Protein AF-Q31A78-F1 (afdb_monomer_lite)

Foldseek 3Di:
DVVLVVVLVVLLVQQVCVVVPNHPAFEEEEEDDDPVVVVVVCVLCVVLRYHYDPDDDAGCEYEYADPPPDQDWDQDPSRYTYGYPVSVVVSSVSSVD

Sequence (97 aa):
MKVLENIASDLEQRITEASIGNSSRPTILFCGCDPRLKKDLHKRAKRIGFTPSYSIKHPSIKVELQNFGNRKIETDRFKTITMDYENFEFICRYLES

Structure (mmCIF, N/CA/C/O backbone):
data_AF-Q31A78-F1
#
_entry.id   AF-Q31A78-F1
#
loop_
_atom_site.group_PDB
_atom_site.id
_atom_site.type_symbol
_atom_site.label_atom_id
_atom_site.label_alt_id
_atom_site.label_comp_id
_atom_site.label_asym_id
_atom_site.label_entity_id
_atom_site.label_seq_id
_atom_site.pdbx_PDB_ins_code
_atom_site.Cartn_x
_atom_site.Cartn_y
_atom_site.Cartn_z
_atom_site.occupancy
_atom_site.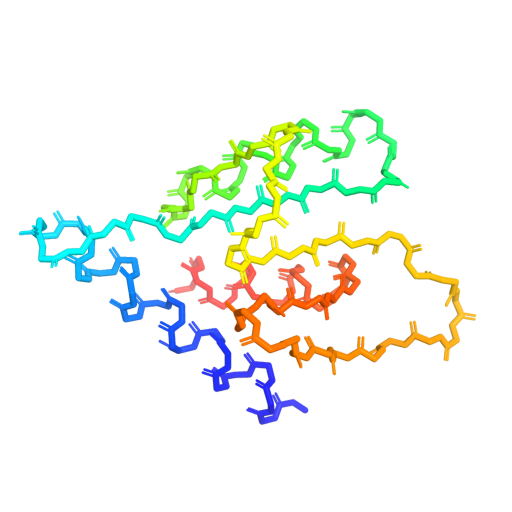B_iso_or_equiv
_atom_site.auth_seq_id
_atom_site.auth_comp_id
_atom_site.auth_asym_id
_atom_site.auth_atom_id
_atom_site.pdbx_PDB_model_num
ATOM 1 N N . MET A 1 1 ? 3.439 -15.131 3.630 1.00 63.19 1 MET A N 1
ATOM 2 C CA . MET A 1 1 ? 2.054 -14.640 3.801 1.00 63.19 1 MET A CA 1
ATOM 3 C C . MET A 1 1 ? 1.896 -13.776 5.049 1.00 63.19 1 MET A C 1
ATOM 5 O O . MET A 1 1 ? 1.569 -12.617 4.859 1.00 63.19 1 MET A O 1
ATOM 9 N N . LYS A 1 2 ? 2.276 -14.225 6.259 1.00 85.75 2 LYS A N 1
ATOM 10 C CA . LYS A 1 2 ? 2.183 -13.417 7.504 1.00 85.75 2 LYS A CA 1
ATOM 11 C C . LYS A 1 2 ? 2.673 -11.960 7.417 1.00 85.75 2 LYS A C 1
ATOM 13 O O . LYS A 1 2 ? 2.062 -11.077 7.994 1.00 85.75 2 LYS A O 1
ATOM 18 N N . VAL A 1 3 ? 3.763 -11.687 6.691 1.00 89.31 3 VAL A N 1
ATOM 19 C CA . VAL A 1 3 ? 4.270 -10.309 6.519 1.00 89.31 3 VAL A CA 1
ATOM 20 C C . VAL A 1 3 ? 3.267 -9.415 5.782 1.00 89.31 3 VAL A C 1
ATOM 22 O O . VAL A 1 3 ? 3.027 -8.298 6.221 1.00 89.31 3 VAL A O 1
ATOM 25 N N . LEU A 1 4 ? 2.661 -9.901 4.695 1.00 91.69 4 LEU A N 1
ATOM 26 C CA . LEU A 1 4 ? 1.676 -9.136 3.924 1.00 91.69 4 LEU A CA 1
ATOM 27 C C . LEU A 1 4 ? 0.381 -8.930 4.701 1.00 91.69 4 LEU A C 1
ATOM 29 O O . LEU A 1 4 ? -0.174 -7.844 4.647 1.00 91.69 4 LEU A O 1
ATOM 33 N N . GLU A 1 5 ? -0.075 -9.942 5.436 1.00 93.94 5 GLU A N 1
ATOM 34 C CA . GLU A 1 5 ? -1.260 -9.837 6.298 1.00 93.94 5 GLU A CA 1
ATOM 35 C C . GLU A 1 5 ? -1.045 -8.802 7.405 1.00 93.94 5 GLU A C 1
ATOM 37 O O . GLU A 1 5 ? -1.894 -7.944 7.615 1.00 93.94 5 GLU A O 1
ATOM 42 N N . ASN A 1 6 ? 0.126 -8.813 8.050 1.00 94.50 6 ASN A N 1
ATOM 43 C CA . ASN A 1 6 ? 0.472 -7.813 9.060 1.00 94.50 6 ASN A CA 1
ATOM 44 C C . ASN A 1 6 ? 0.526 -6.398 8.467 1.00 94.50 6 ASN A C 1
ATOM 46 O O . ASN A 1 6 ? 0.052 -5.455 9.092 1.00 94.50 6 ASN A O 1
ATOM 50 N N . ILE A 1 7 ? 1.091 -6.246 7.263 1.00 94.75 7 ILE A N 1
ATOM 51 C CA . ILE A 1 7 ? 1.104 -4.959 6.556 1.00 94.75 7 ILE A CA 1
ATOM 52 C C . ILE A 1 7 ? -0.325 -4.534 6.204 1.00 94.75 7 ILE A C 1
ATOM 54 O O . ILE A 1 7 ? -0.674 -3.379 6.411 1.00 94.75 7 ILE A O 1
ATOM 58 N N . ALA A 1 8 ? -1.156 -5.445 5.695 1.00 95.12 8 ALA A N 1
ATOM 59 C CA . ALA A 1 8 ? -2.535 -5.144 5.332 1.00 95.12 8 ALA A CA 1
ATOM 60 C C . ALA A 1 8 ? -3.344 -4.688 6.551 1.00 95.12 8 ALA A C 1
ATOM 62 O O . ALA A 1 8 ? -3.981 -3.644 6.486 1.00 95.12 8 ALA A O 1
ATOM 63 N N . SER A 1 9 ? -3.238 -5.402 7.672 1.00 95.88 9 SER A N 1
ATOM 64 C CA . SER A 1 9 ? -3.919 -5.056 8.923 1.00 95.88 9 SER A CA 1
ATOM 65 C C . SER A 1 9 ? -3.446 -3.713 9.503 1.00 95.88 9 SER A C 1
ATOM 67 O O . SER A 1 9 ? -4.268 -2.889 9.896 1.00 95.88 9 SER A O 1
ATOM 69 N N . ASP A 1 10 ? -2.138 -3.419 9.480 1.00 95.25 10 ASP A N 1
ATOM 70 C CA . ASP A 1 10 ? -1.619 -2.098 9.883 1.00 95.25 10 ASP A CA 1
ATOM 71 C C . ASP A 1 10 ? -2.150 -0.974 8.973 1.00 95.25 10 ASP A C 1
ATOM 73 O O . ASP A 1 10 ? -2.526 0.099 9.449 1.00 95.25 10 ASP A O 1
ATOM 77 N N . LEU A 1 11 ? -2.237 -1.210 7.662 1.00 95.62 11 LEU A N 1
ATOM 78 C CA . LEU A 1 11 ? -2.798 -0.242 6.719 1.00 95.62 11 LEU A CA 1
ATOM 79 C C . LEU A 1 11 ? -4.305 -0.049 6.908 1.00 95.62 11 LEU A C 1
ATOM 81 O O . LEU A 1 11 ? -4.771 1.087 6.837 1.00 95.62 11 LEU A O 1
ATOM 85 N N . GLU A 1 12 ? -5.049 -1.120 7.174 1.00 96.38 12 GLU A N 1
ATOM 86 C CA . GLU A 1 12 ? -6.477 -1.084 7.495 1.00 96.38 12 GLU A CA 1
ATOM 87 C C . GLU A 1 12 ? -6.738 -0.210 8.723 1.00 96.38 12 GLU A C 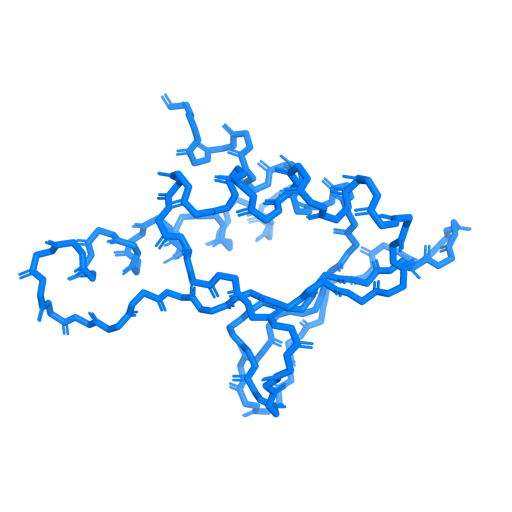1
ATOM 89 O O . GLU A 1 12 ? -7.570 0.703 8.683 1.00 96.38 12 GLU A O 1
ATOM 94 N N . GLN A 1 13 ? -5.963 -0.424 9.790 1.00 95.69 13 GLN A N 1
ATOM 95 C CA . GLN A 1 13 ? -6.048 0.382 11.000 1.00 95.69 13 GLN A CA 1
ATOM 96 C C . GLN A 1 13 ? -5.764 1.859 10.698 1.00 95.69 13 GLN A C 1
ATOM 98 O O . GLN A 1 13 ? -6.555 2.725 11.069 1.00 95.69 13 GLN A O 1
ATOM 103 N N . ARG A 1 14 ? -4.687 2.169 9.964 1.00 95.06 14 ARG A N 1
ATOM 104 C CA . ARG A 1 14 ? -4.342 3.557 9.602 1.00 95.06 14 ARG A CA 1
ATOM 105 C C . ARG A 1 14 ? -5.408 4.226 8.738 1.00 95.06 14 ARG A C 1
ATOM 107 O O . ARG A 1 14 ? -5.672 5.415 8.904 1.00 95.06 14 ARG A O 1
ATOM 114 N N . ILE A 1 15 ? -6.020 3.492 7.809 1.00 95.56 15 ILE A N 1
ATOM 115 C CA . ILE A 1 15 ? -7.130 3.997 6.990 1.00 95.56 15 ILE A CA 1
ATOM 116 C C . ILE A 1 15 ? -8.347 4.283 7.870 1.00 95.56 15 ILE A C 1
ATOM 118 O O . ILE A 1 15 ? -8.971 5.336 7.721 1.00 95.56 15 ILE A O 1
ATOM 122 N N . THR A 1 16 ? -8.653 3.386 8.807 1.00 95.62 16 THR A N 1
ATOM 123 C CA . THR A 1 16 ? -9.763 3.537 9.753 1.00 95.62 16 THR A CA 1
ATOM 124 C C . THR A 1 16 ? -9.555 4.757 1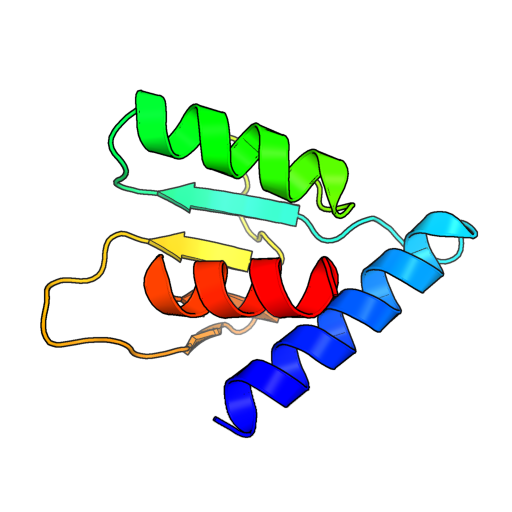0.647 1.00 95.62 16 THR A C 1
ATOM 126 O O . THR A 1 16 ? -10.429 5.619 10.719 1.00 95.62 16 THR A O 1
ATOM 129 N N . GLU A 1 17 ? -8.373 4.907 11.244 1.00 95.75 17 GLU A N 1
ATOM 130 C CA . GLU A 1 17 ? -8.003 6.077 12.050 1.00 95.75 17 GLU A CA 1
ATOM 131 C C . GLU A 1 17 ? -8.083 7.381 11.246 1.00 95.75 17 GLU A C 1
ATOM 133 O O . GLU A 1 17 ? -8.578 8.396 11.744 1.00 95.75 17 GLU A O 1
ATOM 138 N N . ALA A 1 18 ? -7.659 7.360 9.981 1.00 94.31 18 ALA A N 1
ATOM 139 C CA . ALA A 1 18 ? -7.764 8.522 9.111 1.00 94.31 18 ALA A CA 1
ATOM 140 C C . ALA A 1 18 ? -9.218 8.858 8.746 1.00 94.31 18 ALA A C 1
ATOM 142 O O . ALA A 1 18 ? -9.556 10.028 8.571 1.00 94.31 18 ALA A O 1
ATOM 143 N N . SER A 1 19 ? -10.096 7.853 8.646 1.00 91.88 19 SER A N 1
ATOM 144 C CA . SER A 1 19 ? -11.517 8.051 8.332 1.00 91.88 19 SER A CA 1
ATOM 145 C C . SER A 1 19 ? -12.283 8.769 9.447 1.00 91.88 19 SER A C 1
ATOM 147 O O . SER A 1 19 ? -13.202 9.531 9.156 1.00 91.88 19 SER A O 1
ATOM 149 N N . ILE A 1 20 ? -11.852 8.592 10.700 1.00 94.62 20 ILE A N 1
ATOM 150 C CA . ILE A 1 20 ? -12.408 9.265 11.883 1.00 94.62 20 ILE A CA 1
ATOM 151 C C . ILE A 1 20 ? -11.661 10.560 12.249 1.00 94.62 20 ILE A C 1
ATOM 153 O O . ILE A 1 20 ? -11.988 11.194 13.246 1.00 94.62 20 ILE A O 1
ATOM 157 N N . GLY A 1 21 ? -10.677 10.973 11.441 1.00 91.69 21 GLY A N 1
ATOM 158 C CA . GLY A 1 21 ? -9.954 12.239 11.605 1.00 91.69 21 GLY A CA 1
ATOM 159 C C . GLY A 1 21 ? -8.773 12.207 12.581 1.00 91.69 21 GLY A C 1
ATOM 160 O O . GLY A 1 21 ? -8.201 13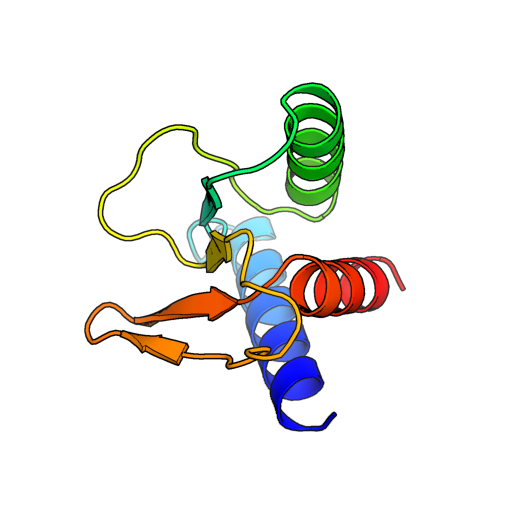.258 12.861 1.00 91.69 21 GLY A O 1
ATOM 161 N N . ASN A 1 22 ? -8.371 11.030 13.068 1.00 91.56 22 ASN A N 1
ATOM 162 C CA . ASN A 1 22 ? -7.265 10.892 14.023 1.00 91.56 22 ASN A CA 1
ATOM 163 C C . ASN A 1 22 ? -5.883 10.908 13.356 1.00 91.56 22 ASN A C 1
ATOM 165 O O . ASN A 1 22 ? -4.876 11.162 14.017 1.00 91.56 22 ASN A O 1
ATOM 169 N N . SER A 1 23 ? -5.809 10.626 12.055 1.00 92.12 23 SER A N 1
ATOM 170 C CA . SER A 1 23 ? -4.552 10.596 11.309 1.00 92.12 23 SER A CA 1
ATOM 171 C C . SER A 1 23 ? -4.745 10.967 9.835 1.00 92.12 23 SER A C 1
ATOM 173 O O . SER A 1 23 ? -5.855 11.182 9.349 1.00 92.12 23 SER A O 1
ATOM 175 N N . SER A 1 24 ? -3.637 11.101 9.104 1.00 92.06 24 SER A N 1
ATOM 176 C CA . SER A 1 24 ? -3.675 11.300 7.652 1.00 92.06 24 SER A CA 1
ATOM 177 C C . SER A 1 24 ? -3.749 9.962 6.925 1.00 92.06 24 SER A C 1
ATOM 179 O O . SER A 1 24 ? -3.072 9.006 7.300 1.00 92.06 24 SER A O 1
ATOM 181 N N . ARG A 1 25 ? -4.512 9.918 5.826 1.00 94.38 25 ARG A N 1
ATOM 182 C CA . ARG A 1 25 ? -4.602 8.731 4.966 1.00 94.38 25 ARG A CA 1
ATOM 183 C C . ARG A 1 25 ? -3.217 8.308 4.458 1.00 94.38 25 ARG A C 1
ATOM 185 O O . ARG A 1 25 ? -2.468 9.177 3.994 1.00 94.38 25 ARG A O 1
ATOM 192 N N . PRO A 1 26 ? -2.893 7.002 4.457 1.00 95.81 26 PRO A N 1
ATOM 193 C CA . PRO A 1 26 ? -1.616 6.521 3.946 1.00 95.81 26 PRO A CA 1
ATOM 194 C C . PRO A 1 26 ? -1.440 6.907 2.476 1.00 95.81 26 PRO A C 1
ATOM 196 O O . PRO A 1 26 ? -2.357 6.786 1.659 1.00 95.81 26 PRO A O 1
ATOM 199 N N . THR A 1 27 ? -0.250 7.394 2.131 1.00 96.56 27 THR A N 1
ATOM 200 C CA . THR A 1 27 ? 0.067 7.821 0.763 1.00 96.56 27 THR A CA 1
ATOM 201 C C . THR A 1 27 ? 0.666 6.674 -0.035 1.00 96.56 27 THR A C 1
ATOM 203 O O . THR A 1 27 ? 1.424 5.865 0.501 1.00 96.56 27 THR A O 1
ATOM 206 N N . ILE A 1 28 ? 0.355 6.614 -1.329 1.00 95.19 28 ILE A N 1
ATOM 207 C CA . ILE A 1 28 ? 0.903 5.592 -2.221 1.00 95.19 28 ILE A CA 1
ATOM 208 C C . ILE A 1 28 ? 1.486 6.199 -3.491 1.00 95.19 28 ILE A C 1
ATOM 210 O O . ILE A 1 28 ? 0.891 7.091 -4.095 1.00 95.19 28 ILE A O 1
ATOM 214 N N . LEU A 1 29 ? 2.654 5.711 -3.899 1.00 93.81 29 LEU A N 1
ATOM 215 C CA . LEU A 1 29 ? 3.347 6.119 -5.115 1.00 93.81 29 LEU A CA 1
ATOM 216 C C . LEU A 1 29 ? 3.573 4.905 -6.019 1.00 93.81 29 LEU A C 1
ATOM 218 O O . LEU A 1 29 ? 4.210 3.941 -5.607 1.00 93.81 29 LEU A O 1
ATOM 222 N N . PHE A 1 30 ? 3.093 4.978 -7.260 1.00 91.06 30 PHE A N 1
ATOM 223 C CA . PHE A 1 30 ? 3.293 3.933 -8.269 1.00 91.06 30 PHE A CA 1
ATOM 224 C C . PHE A 1 30 ? 4.398 4.327 -9.259 1.00 91.06 30 PHE A C 1
ATOM 226 O O . PHE A 1 30 ? 4.280 5.339 -9.969 1.00 91.06 30 PHE A O 1
ATOM 233 N N . CYS A 1 31 ? 5.442 3.506 -9.339 1.00 87.56 31 CYS A N 1
ATOM 234 C CA . CYS A 1 31 ? 6.641 3.704 -10.149 1.00 87.56 31 CYS A CA 1
ATOM 235 C C . CYS A 1 31 ? 6.796 2.589 -11.200 1.00 87.56 31 CYS A C 1
ATOM 237 O O . CYS A 1 31 ? 6.579 1.411 -10.918 1.00 87.56 31 CYS A O 1
ATOM 239 N N . GLY A 1 32 ? 7.200 2.958 -12.421 1.00 79.12 32 GLY A N 1
ATOM 240 C CA . GLY A 1 32 ? 7.562 1.991 -13.470 1.00 79.12 32 GLY A CA 1
ATOM 241 C C . GLY A 1 32 ? 6.407 1.164 -14.057 1.00 79.12 32 GLY A C 1
ATOM 242 O O . GLY A 1 32 ? 6.655 0.081 -14.568 1.00 79.12 32 GLY A O 1
ATOM 243 N N . CYS A 1 33 ? 5.157 1.632 -13.981 1.00 73.06 33 CYS A N 1
ATOM 244 C CA . CYS A 1 33 ? 3.985 0.919 -14.514 1.00 73.06 33 CYS A CA 1
ATOM 245 C C . CYS A 1 33 ? 3.581 1.375 -15.925 1.00 73.06 33 CYS A C 1
ATOM 247 O O . CYS A 1 33 ? 3.781 2.543 -16.268 1.00 73.06 33 CYS A O 1
ATOM 249 N N . ASP A 1 34 ? 2.857 0.519 -16.662 1.00 81.12 34 ASP A N 1
ATOM 250 C CA . ASP A 1 34 ? 2.031 0.962 -17.797 1.00 81.12 34 ASP A CA 1
ATOM 251 C C . ASP A 1 34 ? 1.045 2.058 -17.321 1.00 81.12 34 ASP A C 1
ATOM 253 O O . ASP A 1 34 ? 0.392 1.895 -16.282 1.00 81.12 34 ASP A O 1
ATOM 257 N N . PRO A 1 35 ? 0.910 3.187 -18.044 1.00 82.38 35 PRO A N 1
ATOM 258 C CA . PRO A 1 35 ? 0.057 4.297 -17.619 1.00 82.38 35 PRO A CA 1
ATOM 259 C C . PRO A 1 35 ? -1.416 3.930 -17.386 1.00 82.38 35 PRO A C 1
ATOM 261 O O . PRO A 1 35 ? -2.064 4.539 -16.530 1.00 82.38 35 PRO A O 1
ATOM 264 N N . ARG A 1 36 ? -1.963 2.950 -18.120 1.00 83.44 36 ARG A N 1
ATOM 265 C CA . ARG A 1 36 ? -3.350 2.487 -17.951 1.00 83.44 36 ARG A CA 1
ATOM 266 C C . ARG A 1 36 ? -3.486 1.695 -16.658 1.00 83.44 36 ARG A C 1
ATOM 268 O O . ARG A 1 36 ? -4.341 2.031 -15.842 1.00 83.44 36 ARG A O 1
ATOM 275 N N . LEU A 1 37 ? -2.578 0.748 -16.420 1.00 80.94 37 LEU A N 1
ATOM 276 C CA . LEU A 1 37 ? -2.545 -0.027 -15.177 1.00 80.94 37 LEU A CA 1
ATOM 277 C C . LEU A 1 37 ? -2.364 0.889 -13.955 1.00 80.94 37 LEU A C 1
ATOM 279 O O . LEU A 1 37 ? -3.091 0.771 -12.968 1.00 80.94 37 LEU A O 1
ATOM 283 N N . LYS A 1 38 ? -1.480 1.891 -14.055 1.00 84.50 38 LYS A N 1
ATOM 284 C CA . LYS A 1 38 ? -1.311 2.924 -13.023 1.00 84.50 38 LYS A CA 1
ATOM 285 C C . LYS A 1 38 ? -2.610 3.675 -12.735 1.00 84.50 38 LYS A C 1
ATOM 287 O O . LYS A 1 38 ? -2.939 3.895 -11.571 1.00 84.50 38 LYS A O 1
ATOM 292 N N . LYS A 1 39 ? -3.353 4.081 -13.769 1.00 86.69 39 LYS A N 1
ATOM 293 C CA . LYS A 1 39 ? -4.615 4.822 -13.614 1.00 86.69 39 LYS A CA 1
ATOM 294 C C . LYS A 1 39 ? -5.661 4.001 -12.860 1.00 86.69 39 LYS A C 1
ATOM 296 O O . LYS A 1 39 ? -6.346 4.548 -11.993 1.00 86.69 39 LYS A O 1
ATOM 301 N N . ASP A 1 40 ? -5.772 2.714 -13.162 1.00 88.31 40 ASP A N 1
ATOM 302 C CA . ASP A 1 40 ? -6.749 1.836 -12.519 1.00 88.31 40 ASP A CA 1
ATOM 303 C C . ASP A 1 40 ? -6.371 1.531 -11.067 1.00 88.31 40 ASP A C 1
ATOM 305 O O . ASP A 1 40 ? -7.215 1.654 -10.174 1.00 88.31 40 ASP A O 1
ATOM 309 N N . LEU A 1 41 ? -5.089 1.277 -10.795 1.00 87.56 41 LEU A N 1
ATOM 310 C CA . LEU A 1 41 ? -4.582 1.102 -9.433 1.00 87.56 41 LEU A CA 1
ATOM 311 C C . LEU A 1 41 ? -4.719 2.375 -8.590 1.00 87.56 41 LEU A C 1
ATOM 313 O O . LEU A 1 41 ? -5.141 2.295 -7.439 1.00 87.56 41 LEU A O 1
ATOM 317 N N . HIS A 1 42 ? -4.464 3.560 -9.156 1.00 91.06 42 HIS A N 1
ATOM 318 C CA . HIS A 1 42 ? -4.725 4.834 -8.475 1.00 91.06 42 HIS A CA 1
ATOM 319 C C . HIS A 1 42 ? -6.200 4.959 -8.071 1.00 91.06 42 HIS A C 1
ATOM 321 O O . HIS A 1 42 ? -6.506 5.313 -6.931 1.00 91.06 42 HIS A O 1
ATOM 327 N N . LYS A 1 43 ? -7.132 4.667 -8.989 1.00 92.75 43 LYS A N 1
ATOM 328 C CA . LYS A 1 43 ? -8.572 4.714 -8.693 1.00 92.75 43 LYS A CA 1
ATO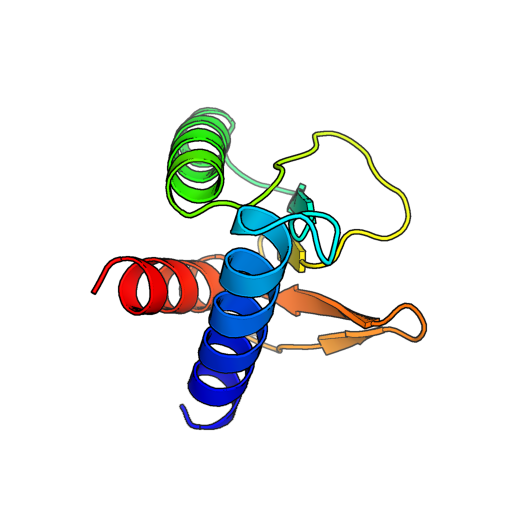M 329 C C . LYS A 1 43 ? -8.959 3.713 -7.608 1.00 92.75 43 LYS A C 1
ATOM 331 O O . LYS A 1 43 ? -9.759 4.047 -6.738 1.00 92.75 43 LYS A O 1
ATOM 336 N N . ARG A 1 44 ? -8.421 2.493 -7.660 1.00 93.19 44 ARG A N 1
ATOM 337 C CA . ARG A 1 44 ? -8.674 1.447 -6.661 1.00 93.19 44 ARG A CA 1
ATOM 338 C C . ARG A 1 44 ? -8.133 1.840 -5.288 1.00 93.19 44 ARG A C 1
ATOM 340 O O . ARG A 1 44 ? -8.906 1.899 -4.341 1.00 93.19 44 ARG A O 1
ATOM 347 N N . ALA A 1 45 ? -6.868 2.243 -5.204 1.00 93.38 45 ALA A N 1
ATOM 348 C CA . ALA A 1 45 ? -6.248 2.692 -3.962 1.00 93.38 45 ALA A CA 1
ATOM 349 C C . ALA A 1 45 ? -7.009 3.873 -3.328 1.00 93.38 45 ALA A C 1
ATOM 351 O O . ALA A 1 45 ? -7.255 3.878 -2.124 1.00 93.38 45 ALA A O 1
ATOM 352 N N . LYS A 1 46 ? -7.469 4.838 -4.139 1.00 94.88 46 LYS A N 1
ATOM 353 C CA . LYS A 1 46 ? -8.300 5.950 -3.651 1.00 94.88 46 LYS A CA 1
ATOM 354 C C . LYS A 1 46 ? -9.633 5.481 -3.054 1.00 94.88 46 LYS A C 1
ATOM 356 O O . LYS A 1 46 ? -10.063 6.049 -2.056 1.00 94.88 46 LYS A O 1
ATOM 361 N N . ARG A 1 47 ? -10.284 4.474 -3.651 1.00 95.00 47 ARG A N 1
ATOM 362 C CA . ARG A 1 47 ? -11.545 3.904 -3.136 1.00 95.00 47 ARG A CA 1
ATOM 3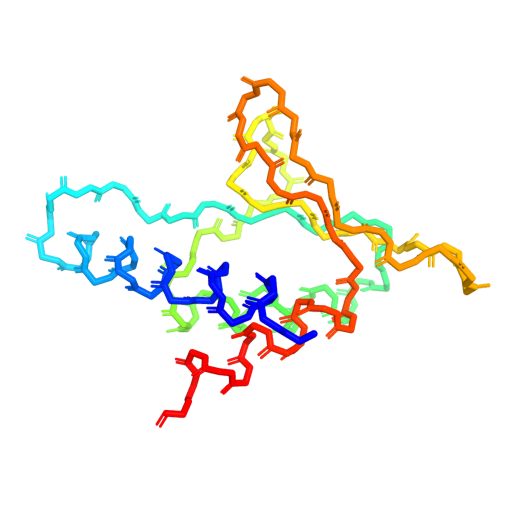63 C C . ARG A 1 47 ? -11.351 3.198 -1.797 1.00 95.00 47 ARG A C 1
ATOM 365 O O . ARG A 1 47 ? -12.163 3.403 -0.908 1.00 95.00 47 ARG A O 1
ATOM 372 N N . ILE A 1 48 ? -10.263 2.443 -1.655 1.00 95.31 48 ILE A N 1
ATOM 373 C CA . ILE A 1 48 ? -9.904 1.752 -0.406 1.00 95.31 48 ILE A CA 1
ATOM 374 C C . ILE A 1 48 ? -9.596 2.754 0.718 1.00 95.31 48 ILE A C 1
ATOM 376 O O . ILE A 1 48 ? -9.872 2.501 1.882 1.00 95.31 48 ILE A O 1
ATOM 380 N N . GLY A 1 49 ? -9.066 3.931 0.374 1.00 94.62 49 GLY A N 1
ATOM 381 C CA . GLY A 1 49 ? -8.817 5.005 1.335 1.00 94.62 49 GLY A CA 1
ATOM 382 C C . GLY A 1 49 ? -7.367 5.466 1.412 1.00 94.62 49 GLY A C 1
ATOM 383 O O . GLY A 1 49 ? -7.033 6.229 2.315 1.00 94.62 49 GLY A O 1
ATOM 384 N N . PHE A 1 50 ? -6.526 5.069 0.460 1.00 96.12 50 PHE A N 1
ATOM 385 C CA . PHE A 1 50 ? -5.201 5.651 0.277 1.00 96.12 50 PHE A CA 1
ATOM 386 C C . PHE A 1 50 ? -5.274 7.033 -0.382 1.00 96.12 50 PHE A C 1
ATOM 388 O O . PHE A 1 50 ? -6.264 7.402 -1.019 1.00 96.12 50 PHE A O 1
ATOM 395 N N . THR A 1 51 ? -4.159 7.758 -0.311 1.00 95.69 51 THR A N 1
ATOM 396 C CA . THR A 1 51 ? -3.901 8.982 -1.077 1.00 95.69 51 THR A CA 1
ATOM 397 C C . THR A 1 51 ? -2.847 8.703 -2.157 1.00 95.69 51 THR A C 1
ATOM 399 O O . THR A 1 51 ? -1.647 8.779 -1.877 1.00 95.69 51 THR A O 1
ATOM 402 N N . PRO A 1 52 ? -3.246 8.361 -3.398 1.00 92.94 52 PRO A N 1
ATOM 403 C CA . PRO A 1 52 ? -2.300 8.179 -4.493 1.00 92.94 52 PRO A CA 1
ATOM 404 C C . PRO A 1 52 ? -1.619 9.494 -4.866 1.00 92.94 52 PRO A C 1
ATOM 406 O O . PRO A 1 52 ? -2.289 10.507 -5.066 1.00 92.94 52 PRO A O 1
ATOM 409 N N . SER A 1 53 ? -0.300 9.464 -5.023 1.00 90.25 53 SER A N 1
ATOM 410 C CA . SER A 1 53 ? 0.510 10.592 -5.478 1.00 90.25 53 SER A CA 1
ATOM 411 C C . SER A 1 53 ? 1.292 10.233 -6.741 1.00 90.25 53 SER A C 1
ATOM 413 O O . SER A 1 53 ? 1.625 9.075 -6.990 1.00 90.25 53 SER A O 1
ATOM 415 N N . TYR A 1 54 ? 1.587 11.245 -7.556 1.00 83.50 54 TYR A N 1
ATOM 416 C CA . TYR A 1 54 ? 2.473 11.119 -8.715 1.00 83.50 54 TYR A CA 1
ATOM 417 C C . TYR A 1 54 ? 3.935 11.420 -8.374 1.00 83.50 54 TYR A C 1
ATOM 419 O O . TYR A 1 54 ? 4.823 10.950 -9.080 1.00 83.50 54 TYR A O 1
ATOM 427 N N . SER A 1 55 ? 4.179 12.187 -7.309 1.00 82.62 55 SER A N 1
ATOM 428 C CA . SER A 1 55 ? 5.512 12.558 -6.840 1.00 82.62 55 SER A CA 1
ATOM 429 C C . SER A 1 55 ? 5.453 12.896 -5.352 1.00 82.62 55 SER A C 1
ATOM 431 O O . SER A 1 55 ? 4.729 13.800 -4.936 1.00 82.62 55 SER A O 1
ATOM 433 N N . ILE A 1 56 ? 6.180 12.136 -4.537 1.00 88.44 56 ILE A N 1
ATOM 434 C CA . ILE A 1 56 ? 6.345 12.376 -3.102 1.00 88.44 56 ILE A CA 1
ATOM 435 C C . ILE A 1 56 ? 7.662 11.748 -2.651 1.00 88.44 56 ILE A C 1
ATOM 437 O O . ILE A 1 56 ? 8.034 10.672 -3.114 1.00 88.44 56 ILE A O 1
ATOM 441 N N . LYS A 1 57 ? 8.379 12.431 -1.756 1.00 87.56 57 LYS A N 1
ATOM 442 C CA . LYS A 1 57 ? 9.713 12.007 -1.316 1.00 87.56 57 LYS A CA 1
ATOM 443 C C . LYS A 1 57 ? 9.674 10.773 -0.404 1.00 87.56 57 LYS A C 1
ATOM 445 O O . LYS A 1 57 ? 10.544 9.917 -0.515 1.00 87.56 57 LYS A O 1
ATOM 450 N N . HIS A 1 58 ? 8.671 10.695 0.473 1.00 91.25 58 HIS A N 1
ATOM 451 C CA . HIS A 1 58 ? 8.519 9.649 1.491 1.00 91.25 58 HIS A CA 1
ATOM 452 C C . HIS A 1 58 ? 7.056 9.178 1.546 1.00 91.25 58 HIS A C 1
ATOM 454 O O . HIS A 1 58 ? 6.300 9.641 2.403 1.00 91.25 58 HIS A O 1
ATOM 460 N N . PRO A 1 59 ? 6.605 8.356 0.579 1.00 94.38 59 PRO A N 1
ATOM 461 C CA . PRO A 1 59 ? 5.263 7.790 0.629 1.00 94.38 59 PRO A CA 1
ATOM 462 C C . PRO A 1 59 ? 5.142 6.757 1.756 1.00 94.38 59 PRO A C 1
ATOM 464 O O . PRO A 1 59 ? 6.134 6.185 2.192 1.00 94.38 59 PRO A O 1
ATOM 467 N N . SER A 1 60 ? 3.919 6.445 2.185 1.00 94.81 60 SER A N 1
ATOM 468 C CA . SER A 1 60 ? 3.697 5.294 3.074 1.00 94.81 60 SER A CA 1
ATOM 469 C C . SER A 1 60 ? 3.980 3.980 2.340 1.00 94.81 60 SER A C 1
ATOM 471 O O . SER A 1 60 ? 4.582 3.069 2.904 1.00 94.81 60 SER A O 1
ATOM 473 N N . ILE A 1 61 ? 3.576 3.902 1.067 1.00 95.38 61 ILE A N 1
ATOM 474 C CA . ILE A 1 61 ? 3.801 2.746 0.197 1.00 95.38 61 ILE A CA 1
ATOM 475 C C . ILE A 1 61 ? 4.381 3.200 -1.141 1.00 95.38 61 ILE A C 1
ATOM 477 O O . ILE A 1 61 ? 3.860 4.110 -1.791 1.00 95.38 61 ILE A O 1
ATOM 481 N N . LYS A 1 62 ? 5.431 2.519 -1.590 1.00 94.25 62 LYS A N 1
ATOM 482 C CA . LYS A 1 62 ? 5.990 2.641 -2.932 1.00 94.25 62 LYS A CA 1
ATOM 483 C C . LYS A 1 62 ? 5.796 1.322 -3.674 1.00 94.25 62 LYS A C 1
ATOM 485 O O . LYS A 1 62 ? 6.322 0.293 -3.264 1.00 94.25 62 LYS A O 1
ATOM 490 N N . VAL A 1 63 ? 5.037 1.354 -4.763 1.00 91.62 63 VAL A N 1
ATOM 491 C CA . VAL A 1 63 ? 4.813 0.185 -5.619 1.00 91.62 63 VAL A CA 1
ATOM 492 C C . VAL A 1 63 ? 5.690 0.324 -6.850 1.00 91.62 63 VAL A C 1
ATOM 494 O O . VAL A 1 63 ? 5.545 1.285 -7.609 1.00 91.62 63 VAL A O 1
ATOM 497 N N . GLU A 1 64 ? 6.608 -0.613 -7.041 1.00 89.19 64 GLU A N 1
ATOM 498 C CA . GLU A 1 64 ? 7.557 -0.607 -8.153 1.00 89.19 64 GLU A CA 1
ATOM 499 C C . GLU A 1 64 ? 7.380 -1.831 -9.047 1.00 89.19 64 GLU A C 1
ATOM 501 O O . GLU A 1 64 ? 6.972 -2.903 -8.601 1.00 89.19 64 GLU A O 1
ATOM 506 N N . LEU A 1 65 ? 7.732 -1.689 -10.325 1.00 80.06 65 LEU A N 1
ATOM 507 C CA . LEU A 1 65 ? 7.892 -2.845 -11.200 1.00 80.06 65 LEU A CA 1
ATOM 508 C C . LEU A 1 65 ? 9.214 -3.526 -10.839 1.00 80.06 65 LEU A C 1
ATOM 510 O O . LEU A 1 65 ? 10.272 -3.121 -11.316 1.00 80.06 65 LEU A O 1
ATOM 514 N N . GLN A 1 66 ? 9.164 -4.518 -9.952 1.00 69.62 66 GLN A N 1
ATOM 515 C CA . GLN A 1 66 ? 10.337 -5.336 -9.661 1.00 69.62 66 GLN A CA 1
ATOM 516 C C . GLN A 1 66 ? 10.538 -6.358 -10.794 1.00 69.62 66 GLN A C 1
ATOM 518 O O . GLN A 1 66 ? 9.574 -6.889 -11.348 1.00 69.62 66 GLN A O 1
ATOM 523 N N . ASN A 1 67 ? 11.796 -6.619 -11.168 1.00 64.69 67 ASN A N 1
ATOM 524 C CA . ASN A 1 67 ? 12.123 -7.662 -12.143 1.00 64.69 67 ASN A CA 1
ATOM 525 C C . ASN A 1 67 ? 11.611 -9.020 -11.637 1.00 64.69 67 ASN A C 1
ATOM 527 O O . ASN A 1 67 ? 11.801 -9.341 -10.462 1.00 64.69 67 ASN A O 1
ATOM 531 N N . PHE A 1 68 ? 11.005 -9.820 -12.525 1.00 54.72 68 PHE A N 1
ATOM 532 C CA . PHE A 1 68 ? 10.524 -11.177 -12.239 1.00 54.72 68 PHE A CA 1
ATOM 533 C C . PHE A 1 68 ? 11.638 -12.015 -11.585 1.00 54.72 68 PHE A C 1
ATOM 535 O O . PHE A 1 68 ? 12.539 -12.502 -12.262 1.00 54.72 68 PHE A O 1
ATOM 542 N N . GLY A 1 69 ? 11.611 -12.136 -10.257 1.00 57.38 69 GLY A N 1
ATOM 543 C CA . GLY A 1 69 ? 12.638 -12.834 -9.473 1.00 57.38 69 GLY A CA 1
ATOM 544 C C . GLY A 1 69 ? 12.988 -12.150 -8.152 1.00 57.38 69 GLY A C 1
ATOM 545 O O . GLY A 1 69 ? 13.425 -12.820 -7.221 1.00 57.38 69 GLY A O 1
ATOM 546 N N . ASN A 1 70 ? 12.732 -10.847 -8.028 1.00 64.88 70 ASN A N 1
ATOM 547 C CA . ASN A 1 70 ? 12.857 -10.124 -6.768 1.00 64.88 70 ASN A CA 1
ATOM 548 C C . ASN A 1 70 ? 11.453 -9.661 -6.371 1.00 64.88 70 ASN A C 1
ATOM 550 O O . ASN A 1 70 ? 10.910 -8.786 -7.026 1.00 64.88 70 ASN A O 1
ATOM 554 N N . ARG A 1 71 ? 10.839 -10.315 -5.376 1.00 72.94 71 ARG A N 1
ATOM 555 C CA . ARG A 1 71 ? 9.527 -9.945 -4.796 1.00 72.94 71 ARG A CA 1
ATOM 556 C C . ARG A 1 71 ? 9.698 -9.418 -3.375 1.00 72.94 71 ARG A C 1
ATOM 558 O O . ARG A 1 71 ? 8.946 -9.763 -2.459 1.00 72.94 71 ARG A O 1
ATOM 565 N N . LYS A 1 72 ? 10.796 -8.704 -3.146 1.00 83.75 72 LYS A N 1
ATOM 566 C CA . LYS A 1 72 ? 11.220 -8.340 -1.802 1.00 83.75 72 LYS A CA 1
ATOM 567 C C . LYS A 1 72 ? 10.395 -7.154 -1.326 1.00 83.75 72 LYS A C 1
ATOM 569 O O . LYS A 1 72 ? 10.285 -6.137 -2.010 1.00 83.75 72 LYS A O 1
ATOM 574 N N . ILE A 1 73 ? 9.840 -7.307 -0.131 1.00 90.50 73 ILE A N 1
ATOM 575 C CA . ILE A 1 73 ? 9.229 -6.214 0.611 1.00 90.50 73 ILE A CA 1
ATOM 576 C C . ILE A 1 73 ? 10.333 -5.577 1.442 1.00 90.50 73 ILE A C 1
ATOM 578 O O . ILE A 1 73 ? 11.014 -6.260 2.211 1.00 90.50 73 ILE A O 1
ATOM 582 N N . GLU A 1 74 ? 10.514 -4.276 1.284 1.00 91.44 74 GLU A N 1
ATOM 583 C CA . GLU A 1 74 ? 11.518 -3.513 2.016 1.00 91.44 74 GLU A CA 1
ATOM 584 C C . GLU A 1 74 ? 10.854 -2.377 2.781 1.00 91.44 74 GLU A C 1
ATOM 586 O O . GLU A 1 74 ? 9.829 -1.841 2.368 1.00 91.44 74 GLU A O 1
ATOM 591 N N . THR A 1 75 ? 11.431 -2.006 3.918 1.00 93.81 75 THR A N 1
ATOM 592 C CA . THR A 1 75 ? 11.004 -0.833 4.680 1.00 93.81 75 THR A CA 1
ATOM 593 C C . THR A 1 75 ? 12.213 0.053 4.895 1.00 93.81 75 THR A C 1
ATOM 595 O O . THR A 1 75 ? 13.223 -0.395 5.436 1.00 93.81 75 THR A O 1
ATOM 598 N N . ASP A 1 76 ? 12.130 1.296 4.430 1.00 91.69 76 ASP A N 1
ATOM 599 C CA . ASP A 1 76 ? 13.225 2.250 4.579 1.00 91.69 76 ASP A CA 1
ATOM 600 C C . ASP A 1 76 ? 13.213 2.939 5.960 1.00 91.69 76 ASP A C 1
ATOM 602 O O . ASP A 1 76 ? 12.311 2.763 6.783 1.00 91.69 76 ASP A O 1
ATOM 606 N N . ARG A 1 77 ? 14.219 3.785 6.216 1.00 93.81 77 ARG A N 1
ATOM 607 C CA . ARG A 1 77 ? 14.327 4.569 7.462 1.00 93.81 77 ARG A CA 1
ATOM 608 C C . ARG A 1 77 ? 13.176 5.559 7.692 1.00 93.81 77 ARG A C 1
ATOM 610 O O . ARG A 1 77 ? 13.001 6.032 8.810 1.00 93.81 77 ARG A O 1
ATOM 617 N N . PHE A 1 78 ? 12.432 5.906 6.643 1.00 92.31 78 PHE A N 1
ATOM 618 C CA . PHE A 1 78 ? 11.257 6.778 6.694 1.00 92.31 78 PHE A CA 1
ATOM 619 C C . PHE A 1 78 ? 9.957 5.981 6.836 1.00 92.31 78 PHE A C 1
ATOM 621 O O . PHE A 1 78 ? 8.879 6.571 6.815 1.00 92.31 78 PHE A O 1
ATOM 628 N N . LYS A 1 79 ? 10.059 4.658 7.029 1.00 92.50 79 LYS A N 1
ATOM 629 C CA . LYS A 1 79 ? 8.940 3.715 7.102 1.00 92.50 79 LYS A CA 1
ATOM 630 C C . LYS A 1 79 ? 8.149 3.607 5.792 1.00 92.50 79 LYS A C 1
ATOM 632 O O . LYS A 1 79 ? 7.001 3.171 5.816 1.00 92.50 79 LYS A O 1
ATOM 637 N N . THR A 1 80 ? 8.757 3.964 4.659 1.00 94.50 80 THR A N 1
ATOM 638 C CA . THR A 1 80 ? 8.205 3.677 3.331 1.00 94.50 80 THR A CA 1
ATOM 639 C C . THR A 1 80 ? 8.283 2.178 3.095 1.00 94.50 80 THR A C 1
ATOM 641 O O . THR A 1 80 ? 9.382 1.618 3.083 1.00 94.50 80 THR A O 1
ATOM 644 N N . ILE A 1 81 ? 7.143 1.532 2.862 1.00 95.06 81 ILE A N 1
ATOM 645 C CA . ILE A 1 81 ? 7.107 0.126 2.455 1.00 95.06 81 ILE A CA 1
ATOM 646 C C . ILE A 1 81 ? 7.220 0.069 0.933 1.00 95.06 81 ILE A C 1
ATOM 648 O O . ILE A 1 81 ? 6.349 0.576 0.228 1.00 95.06 81 ILE A O 1
ATOM 652 N N . THR A 1 82 ? 8.282 -0.545 0.422 1.00 93.31 82 THR A N 1
ATOM 653 C CA . THR A 1 82 ? 8.466 -0.783 -1.014 1.00 93.31 82 THR A CA 1
ATOM 654 C C . THR A 1 82 ? 8.107 -2.225 -1.346 1.00 93.31 82 THR A C 1
ATOM 656 O O . THR A 1 82 ? 8.582 -3.144 -0.680 1.00 93.31 82 THR A O 1
ATOM 659 N N . MET A 1 83 ? 7.260 -2.426 -2.355 1.00 92.25 83 MET A N 1
ATOM 660 C CA . MET A 1 83 ? 6.823 -3.751 -2.807 1.00 92.25 83 MET A CA 1
ATOM 661 C C . MET A 1 83 ? 6.500 -3.762 -4.305 1.00 92.25 83 MET A C 1
ATOM 663 O O . MET A 1 83 ? 6.404 -2.710 -4.941 1.00 92.25 83 MET A O 1
ATOM 667 N N . ASP A 1 84 ? 6.323 -4.956 -4.865 1.00 90.19 84 ASP A N 1
ATOM 668 C CA . ASP A 1 84 ? 5.850 -5.135 -6.238 1.00 90.19 84 ASP A CA 1
ATOM 669 C C . ASP A 1 84 ? 4.314 -5.050 -6.359 1.00 90.19 84 ASP A C 1
ATOM 671 O O . ASP A 1 84 ? 3.574 -4.926 -5.377 1.00 90.19 84 ASP A O 1
ATOM 675 N N . TYR A 1 85 ? 3.828 -5.114 -7.600 1.00 87.12 85 TYR A N 1
ATOM 676 C CA . TYR A 1 85 ? 2.398 -5.058 -7.907 1.00 87.12 85 TYR A CA 1
ATOM 677 C C . TYR A 1 85 ? 1.610 -6.257 -7.387 1.00 87.12 85 TYR A C 1
ATOM 679 O O . TYR A 1 85 ? 0.452 -6.086 -7.027 1.00 87.12 85 TYR A O 1
ATOM 687 N N . GLU A 1 86 ? 2.195 -7.454 -7.349 1.00 88.00 86 GLU A N 1
ATOM 688 C CA . GLU A 1 86 ? 1.492 -8.654 -6.880 1.00 88.00 86 GLU A CA 1
ATOM 689 C C . GLU A 1 86 ? 1.248 -8.597 -5.370 1.00 88.00 86 GLU A C 1
ATOM 691 O O . GLU A 1 86 ? 0.151 -8.890 -4.893 1.00 88.00 86 GLU A O 1
ATOM 696 N N . ASN A 1 87 ? 2.256 -8.161 -4.615 1.00 91.38 87 ASN A N 1
ATOM 697 C CA . ASN A 1 87 ? 2.131 -7.911 -3.189 1.00 91.38 87 ASN A CA 1
ATOM 698 C C . ASN A 1 87 ? 1.103 -6.808 -2.930 1.00 91.38 87 ASN A C 1
ATOM 700 O O . ASN A 1 87 ? 0.239 -6.971 -2.072 1.00 91.38 87 ASN A O 1
ATOM 704 N N . PHE A 1 88 ? 1.136 -5.717 -3.700 1.00 91.31 88 PHE A N 1
ATOM 705 C CA . PHE A 1 88 ? 0.137 -4.662 -3.552 1.00 91.31 88 PHE A CA 1
ATOM 706 C C . PHE A 1 88 ? -1.279 -5.127 -3.933 1.00 91.31 88 PHE A C 1
ATOM 708 O O . PHE A 1 88 ? -2.244 -4.764 -3.267 1.00 91.31 88 PHE A O 1
ATOM 715 N N . GLU A 1 89 ? -1.417 -5.978 -4.950 1.00 90.44 89 GLU A N 1
ATOM 716 C CA . GLU A 1 89 ? -2.690 -6.596 -5.331 1.00 90.44 89 GLU A CA 1
ATOM 717 C C . GLU A 1 89 ? -3.269 -7.437 -4.186 1.00 90.44 89 GLU A C 1
ATOM 719 O O . GLU A 1 89 ? -4.469 -7.358 -3.918 1.00 90.44 89 GLU A O 1
ATOM 724 N N . PHE A 1 90 ? -2.427 -8.192 -3.472 1.00 92.56 90 PHE A N 1
ATOM 725 C CA . PHE A 1 90 ? -2.839 -8.901 -2.259 1.00 92.56 90 PHE A CA 1
ATOM 726 C C . PHE A 1 90 ? -3.368 -7.931 -1.195 1.00 92.56 90 PHE A C 1
ATOM 728 O O . PHE A 1 90 ? -4.459 -8.150 -0.671 1.00 92.56 90 PHE A O 1
ATOM 735 N N . ILE A 1 91 ? -2.640 -6.840 -0.917 1.00 94.62 91 ILE A N 1
ATOM 736 C CA . ILE A 1 91 ? -3.075 -5.812 0.044 1.00 94.62 91 ILE A CA 1
ATOM 737 C C . ILE A 1 91 ? -4.431 -5.227 -0.367 1.00 94.62 91 ILE A C 1
ATOM 739 O O . ILE A 1 91 ? -5.325 -5.114 0.466 1.00 94.62 91 ILE A O 1
ATOM 743 N N . CYS A 1 92 ? -4.619 -4.890 -1.645 1.00 93.38 92 CYS A N 1
ATOM 744 C CA . CYS A 1 92 ? -5.899 -4.370 -2.117 1.00 93.38 92 CYS A CA 1
ATOM 745 C C . CYS A 1 92 ? -7.045 -5.358 -1.906 1.00 93.38 92 CYS A C 1
ATOM 747 O O . CYS A 1 92 ? -8.097 -4.945 -1.439 1.00 93.38 92 CYS A O 1
ATOM 749 N N . ARG A 1 93 ? -6.853 -6.643 -2.225 1.00 94.19 93 ARG A N 1
ATOM 750 C CA . ARG A 1 93 ? -7.892 -7.667 -2.026 1.00 94.19 93 ARG A CA 1
ATOM 751 C C . ARG A 1 93 ? -8.239 -7.858 -0.557 1.00 94.19 93 ARG A C 1
ATOM 753 O O . ARG A 1 93 ? -9.412 -8.003 -0.240 1.00 94.19 93 ARG A O 1
ATOM 760 N N . TYR A 1 94 ? -7.232 -7.842 0.314 1.00 95.00 94 TYR A N 1
ATOM 761 C CA . TYR A 1 94 ? -7.436 -7.936 1.756 1.00 95.00 94 TYR A CA 1
ATOM 762 C C . TYR A 1 94 ? -8.306 -6.781 2.262 1.00 95.00 94 TYR A C 1
ATOM 764 O O . TYR A 1 94 ? -9.287 -7.017 2.945 1.00 95.00 94 TYR A O 1
ATOM 772 N N . LEU A 1 95 ? -7.982 -5.546 1.869 1.00 94.62 95 LEU A N 1
ATOM 773 C CA . LEU A 1 95 ? -8.678 -4.333 2.322 1.00 94.62 95 LEU A CA 1
ATOM 774 C C . LEU A 1 95 ? -10.051 -4.101 1.667 1.00 94.62 95 LEU A C 1
ATOM 776 O O . LEU A 1 95 ? -10.769 -3.182 2.052 1.00 94.62 95 LEU A O 1
ATOM 780 N N . GLU A 1 96 ? -10.379 -4.855 0.620 1.00 91.69 96 GLU A N 1
ATOM 781 C CA . GLU A 1 96 ? -11.690 -4.825 -0.042 1.00 91.69 96 GLU A CA 1
ATOM 782 C C . GLU A 1 96 ? -12.633 -5.929 0.455 1.00 91.69 96 GLU A C 1
ATOM 784 O O . GLU A 1 96 ? -13.809 -5.907 0.085 1.00 91.69 96 GLU A O 1
ATOM 789 N N . SER A 1 97 ? -12.112 -6.896 1.220 1.00 79.69 97 SER A N 1
ATOM 790 C CA . SER A 1 97 ? -12.880 -7.999 1.814 1.00 79.69 97 SER A CA 1
ATOM 791 C C . SER A 1 97 ? -13.582 -7.548 3.089 1.00 79.69 97 SER A C 1
ATOM 793 O O . SER A 1 97 ? -14.714 -8.028 3.313 1.00 79.69 97 SER A O 1
#

pLDDT: mean 89.28, std 8.59, range [54.72, 96.56]

Secondary structure (DSSP, 8-state):
-HHHHHHHHHHHHHHHHHHTTSSPPPEEEEES--HHHHHHHHHHHHHHT-EEESS-SS-SEEEE---TT----EE-TT-PEEE-HHHHHHHHHHHH-

Organism: Prochlorococcus marinus (strain MIT 9312) (NCBI:txid74546)

Radius of gyration: 12.61 Å; chains: 1; bounding box: 27×27×32 Å